Protein AF-A0A6P2FHY6-F1 (afdb_monomer)

Sequence (62 aa):
MHIRPIKTLPLPEVADLGRFAAERGERIKDANPFPRGTPRRAQFSRAYARRALELRLVAAAS

Mean predicted aligned error: 3.66 Å

Foldseek 3Di:
DDDDPPVPDDLVVLLVQLLVCLVVVHDLVVSQPDDPPDPSSVSSPVSNVVNNVVVVVVVVVD

Structure (mmCIF, N/CA/C/O backbone):
data_AF-A0A6P2FHY6-F1
#
_entry.id   AF-A0A6P2FHY6-F1
#
loop_
_atom_site.group_PDB
_atom_site.id
_atom_site.type_symbol
_atom_site.label_atom_id
_atom_site.label_alt_id
_atom_site.label_comp_id
_atom_site.label_asym_id
_atom_site.label_entity_id
_atom_site.label_seq_id
_atom_site.pdbx_PDB_ins_code
_atom_site.Cartn_x
_atom_site.Cartn_y
_atom_site.Cartn_z
_atom_site.occupancy
_atom_site.B_iso_or_equiv
_atom_site.auth_seq_id
_atom_site.auth_comp_id
_atom_site.auth_asym_id
_atom_site.auth_atom_id
_atom_site.pdbx_PDB_model_num
ATOM 1 N N . MET A 1 1 ? -3.947 18.068 -18.581 1.00 46.28 1 MET A N 1
ATOM 2 C CA . MET A 1 1 ? -3.476 17.223 -17.458 1.00 46.28 1 MET A CA 1
ATOM 3 C C . MET A 1 1 ? -2.463 16.218 -17.989 1.00 46.28 1 MET A C 1
ATOM 5 O O . MET A 1 1 ? -2.818 15.464 -18.882 1.00 46.28 1 MET A O 1
ATOM 9 N N . HIS A 1 2 ?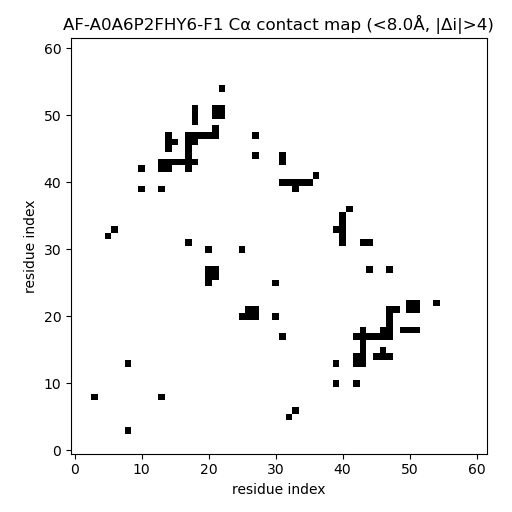 -1.224 16.206 -17.487 1.00 63.72 2 HIS A N 1
ATOM 10 C CA . HIS A 1 2 ? -0.264 15.136 -17.794 1.00 63.72 2 HIS A CA 1
ATOM 11 C C . HIS A 1 2 ? -0.479 13.981 -16.811 1.00 63.72 2 HIS A C 1
ATOM 13 O O . HIS A 1 2 ? -0.177 14.111 -15.626 1.00 63.72 2 HIS A O 1
ATOM 19 N N . ILE A 1 3 ? -1.026 12.862 -17.286 1.00 71.31 3 ILE A N 1
ATOM 20 C CA . ILE A 1 3 ? -1.180 11.655 -16.469 1.00 71.31 3 ILE A CA 1
ATOM 21 C C . ILE A 1 3 ? 0.161 10.921 -16.472 1.00 71.31 3 ILE A C 1
ATOM 23 O O . ILE A 1 3 ? 0.600 10.414 -17.505 1.00 71.31 3 ILE A O 1
ATOM 27 N N . ARG A 1 4 ? 0.834 10.881 -15.316 1.00 76.00 4 ARG A N 1
ATOM 28 C CA . ARG A 1 4 ? 2.070 10.106 -15.161 1.00 76.00 4 ARG A CA 1
ATOM 29 C C . ARG A 1 4 ? 1.738 8.611 -15.246 1.00 76.00 4 ARG A C 1
ATOM 31 O O . ARG A 1 4 ? 0.827 8.162 -14.549 1.00 76.00 4 ARG A O 1
ATOM 38 N N . PRO A 1 5 ? 2.462 7.819 -16.056 1.00 85.00 5 PRO A N 1
ATOM 39 C CA . PRO A 1 5 ? 2.260 6.380 -16.080 1.00 85.00 5 PRO A CA 1
ATOM 40 C C . PRO A 1 5 ? 2.502 5.775 -14.694 1.00 85.00 5 PRO A C 1
ATOM 42 O O . PRO A 1 5 ? 3.501 6.067 -14.044 1.00 85.00 5 PRO A O 1
ATOM 45 N N . ILE A 1 6 ? 1.647 4.851 -14.260 1.00 83.88 6 ILE A N 1
ATOM 46 C CA . ILE A 1 6 ? 1.769 4.238 -12.927 1.00 83.88 6 ILE A CA 1
ATOM 47 C C . ILE A 1 6 ? 3.128 3.549 -12.705 1.00 83.88 6 ILE A C 1
ATOM 49 O O . ILE A 1 6 ? 3.686 3.550 -11.609 1.00 83.88 6 ILE A O 1
ATOM 53 N N . LYS A 1 7 ? 3.721 3.031 -13.789 1.00 84.31 7 LYS A N 1
ATOM 54 C CA . LYS A 1 7 ? 5.050 2.408 -13.805 1.00 84.31 7 LYS A CA 1
ATOM 55 C C . LYS A 1 7 ? 6.198 3.372 -13.492 1.00 84.31 7 LYS A C 1
ATOM 57 O O . LYS A 1 7 ? 7.271 2.902 -13.127 1.00 84.31 7 LYS A O 1
ATOM 62 N N . THR A 1 8 ? 6.000 4.683 -13.631 1.00 89.19 8 THR A N 1
ATOM 63 C CA . THR A 1 8 ? 7.025 5.695 -13.338 1.00 89.19 8 THR A CA 1
ATOM 64 C C . THR A 1 8 ? 6.877 6.298 -11.949 1.00 89.19 8 THR A C 1
ATOM 66 O O . THR A 1 8 ? 7.696 7.131 -11.576 1.00 89.19 8 THR A O 1
ATOM 69 N N . LEU A 1 9 ? 5.870 5.889 -11.169 1.00 90.88 9 LEU A N 1
ATOM 70 C CA . LEU A 1 9 ? 5.694 6.424 -9.824 1.00 90.88 9 LEU A CA 1
ATOM 71 C C . LEU A 1 9 ? 6.882 6.042 -8.926 1.00 90.88 9 LEU A C 1
ATOM 73 O O . LEU A 1 9 ? 7.335 4.883 -8.957 1.00 90.88 9 LEU A O 1
ATOM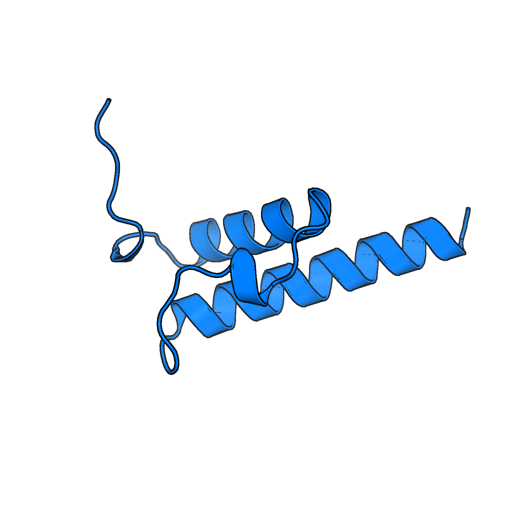 77 N N . PRO A 1 10 ? 7.400 6.996 -8.135 1.00 94.12 10 PRO A N 1
ATOM 78 C CA . PRO A 1 10 ? 8.421 6.720 -7.139 1.00 94.12 10 PRO A CA 1
ATOM 79 C C . PRO A 1 10 ? 7.820 5.918 -5.975 1.00 94.12 10 PRO A C 1
ATOM 81 O O . PRO A 1 10 ? 6.619 5.967 -5.711 1.00 94.12 10 PRO A O 1
ATOM 84 N N . LEU A 1 11 ? 8.658 5.153 -5.270 1.00 94.19 11 LEU A N 1
ATOM 85 C CA . LEU A 1 11 ? 8.204 4.248 -4.204 1.00 94.19 11 LEU A CA 1
ATOM 86 C C . LEU A 1 11 ? 7.398 4.925 -3.074 1.00 94.19 11 LEU A C 1
ATOM 88 O O . LEU A 1 11 ? 6.458 4.285 -2.601 1.00 94.19 11 LEU A O 1
ATOM 92 N N . PRO A 1 12 ? 7.694 6.169 -2.644 1.00 95.44 12 PRO A N 1
ATOM 93 C CA . PRO A 1 12 ? 6.856 6.875 -1.673 1.00 95.44 12 PRO A CA 1
ATOM 94 C C . PRO A 1 12 ? 5.419 7.073 -2.166 1.00 95.44 12 PRO A C 1
ATOM 96 O O . PRO A 1 12 ? 4.487 6.676 -1.479 1.00 95.44 12 PRO A O 1
ATOM 99 N N . GLU A 1 13 ? 5.233 7.543 -3.402 1.00 96.00 13 GLU A N 1
ATOM 100 C CA . GLU A 1 13 ? 3.894 7.710 -3.987 1.00 96.00 13 GLU A CA 1
ATOM 101 C C . GLU A 1 13 ? 3.168 6.363 -4.142 1.00 96.00 13 GLU A C 1
ATOM 103 O O . GLU A 1 13 ? 1.962 6.258 -3.942 1.00 96.00 13 GLU A O 1
ATOM 108 N N . VAL A 1 14 ? 3.902 5.286 -4.440 1.00 97.00 14 VAL A N 1
ATOM 109 C CA . VAL A 1 14 ? 3.337 3.928 -4.460 1.00 97.00 14 VAL A CA 1
ATOM 110 C C . VAL A 1 14 ? 2.852 3.488 -3.072 1.00 97.00 14 VAL A C 1
ATOM 112 O O . VAL A 1 14 ? 1.844 2.786 -2.967 1.00 97.00 14 VAL A O 1
ATOM 115 N N . ALA A 1 15 ? 3.550 3.885 -2.006 1.00 97.69 15 ALA A N 1
ATOM 116 C CA . ALA A 1 15 ? 3.110 3.627 -0.639 1.00 97.69 15 ALA A CA 1
ATOM 117 C C . ALA A 1 15 ? 1.831 4.409 -0.313 1.00 97.69 15 ALA A C 1
ATOM 119 O O . ALA A 1 15 ? 0.915 3.847 0.285 1.00 97.69 15 ALA A O 1
ATOM 120 N N . ASP A 1 16 ? 1.740 5.665 -0.754 1.00 97.25 16 ASP A N 1
ATOM 121 C CA . ASP A 1 16 ? 0.551 6.507 -0.583 1.00 97.25 16 ASP A CA 1
ATOM 122 C C . ASP A 1 16 ? -0.675 5.877 -1.234 1.00 97.25 16 ASP A C 1
ATOM 124 O O . ASP A 1 16 ? -1.706 5.729 -0.581 1.00 97.25 16 ASP A O 1
ATOM 128 N N .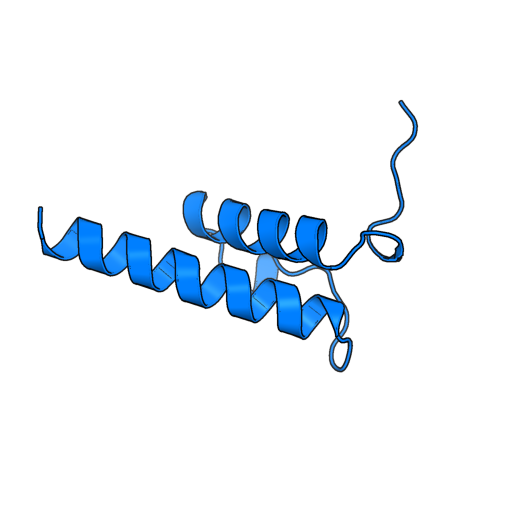 LEU A 1 17 ? -0.541 5.391 -2.472 1.00 95.81 17 LEU A N 1
ATOM 129 C CA . LEU A 1 17 ? -1.609 4.654 -3.152 1.00 95.81 17 LEU A CA 1
ATOM 130 C C . LEU A 1 17 ? -2.076 3.431 -2.349 1.00 95.81 17 LEU A C 1
ATOM 132 O O . LEU A 1 17 ? -3.276 3.183 -2.247 1.00 95.81 17 LEU A O 1
ATOM 136 N N . GLY A 1 18 ? -1.144 2.685 -1.750 1.00 97.62 18 GLY A N 1
ATOM 137 C CA . 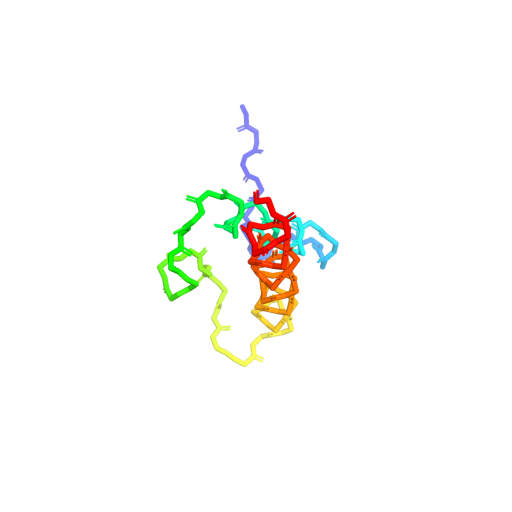GLY A 1 18 ? -1.477 1.549 -0.889 1.00 97.62 18 GLY A CA 1
ATOM 138 C C . GLY A 1 18 ? -2.265 1.964 0.357 1.00 97.62 18 GLY A C 1
ATOM 139 O O . GLY A 1 18 ? -3.236 1.298 0.714 1.00 97.62 18 GLY A O 1
ATOM 140 N N . ARG A 1 19 ? -1.885 3.080 0.994 1.00 98.19 19 ARG A N 1
ATOM 141 C CA . ARG A 1 19 ? -2.600 3.636 2.155 1.00 98.19 19 ARG A CA 1
ATOM 142 C C . ARG A 1 19 ? -4.017 4.071 1.786 1.00 98.19 19 ARG A C 1
ATOM 144 O O . ARG A 1 19 ? -4.958 3.645 2.449 1.00 98.19 19 ARG A O 1
ATOM 151 N N . PHE A 1 20 ? -4.173 4.828 0.702 1.00 97.50 20 PHE A N 1
ATOM 152 C CA . PHE A 1 20 ? -5.483 5.301 0.247 1.00 97.50 20 PHE A CA 1
ATOM 153 C C . PHE A 1 20 ? -6.426 4.159 -0.137 1.00 97.50 20 PHE A C 1
ATOM 155 O O . PHE A 1 20 ? -7.611 4.203 0.188 1.00 97.50 20 PHE A O 1
ATOM 162 N N . ALA A 1 21 ? -5.912 3.110 -0.784 1.00 97.31 21 ALA A N 1
ATOM 163 C CA . ALA A 1 21 ? -6.713 1.930 -1.102 1.00 97.31 21 ALA A CA 1
ATOM 164 C C . ALA A 1 21 ? -7.238 1.227 0.164 1.00 97.31 21 ALA A C 1
ATOM 166 O O . ALA A 1 21 ? -8.386 0.783 0.193 1.00 97.31 21 ALA A O 1
ATOM 167 N N . ALA A 1 22 ? -6.428 1.158 1.226 1.00 97.38 22 ALA A N 1
ATOM 168 C CA . ALA A 1 22 ? -6.859 0.598 2.507 1.00 97.38 22 ALA A CA 1
ATOM 169 C C . ALA A 1 22 ? -7.924 1.469 3.193 1.00 97.38 22 ALA A C 1
ATOM 171 O O . ALA A 1 22 ? -8.897 0.935 3.717 1.00 97.38 22 ALA A O 1
ATOM 172 N N . GLU A 1 23 ? -7.780 2.796 3.151 1.00 97.19 23 GLU A N 1
ATOM 173 C CA . GLU A 1 23 ? -8.760 3.745 3.707 1.00 97.19 23 GLU A CA 1
ATOM 174 C C . GLU A 1 23 ? -10.111 3.690 2.992 1.00 97.19 23 GLU A C 1
ATOM 176 O O . GLU A 1 23 ? -11.153 3.815 3.627 1.00 97.19 23 GLU A O 1
ATOM 181 N N . ARG A 1 24 ? -10.102 3.432 1.681 1.00 96.38 24 ARG A N 1
ATOM 182 C CA . ARG A 1 24 ? -11.311 3.199 0.879 1.00 96.38 24 ARG A CA 1
ATOM 183 C C . ARG A 1 24 ? -11.957 1.828 1.115 1.00 96.38 24 ARG A C 1
ATOM 185 O O . ARG A 1 2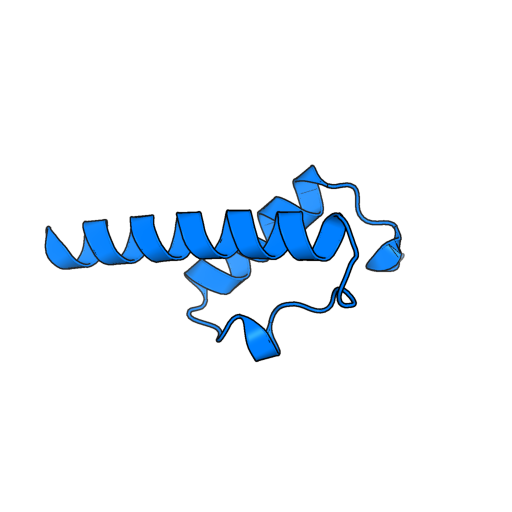4 ? -13.041 1.582 0.595 1.00 96.38 24 ARG A O 1
ATOM 192 N N . GLY A 1 25 ? -11.306 0.928 1.857 1.00 94.19 25 GLY A N 1
ATOM 193 C CA . GLY A 1 25 ? -11.795 -0.433 2.093 1.00 94.19 25 GLY A CA 1
ATOM 194 C C . GLY A 1 25 ? -11.740 -1.336 0.856 1.00 94.19 25 GLY A C 1
ATOM 195 O O . GLY A 1 25 ? -12.453 -2.339 0.783 1.00 94.19 25 GLY A O 1
ATOM 196 N N . GLU A 1 26 ? -10.916 -0.999 -0.137 1.00 94.25 26 GLU A N 1
ATOM 197 C CA . GLU A 1 26 ? -10.803 -1.798 -1.353 1.00 94.25 26 GLU A CA 1
ATOM 198 C C . GLU A 1 26 ? -10.053 -3.095 -1.115 1.00 94.25 26 GLU A C 1
ATOM 200 O O . GLU A 1 26 ? -9.033 -3.132 -0.440 1.00 94.25 26 GLU A O 1
ATOM 205 N N . ARG A 1 27 ? -10.460 -4.171 -1.782 1.00 93.12 27 ARG A N 1
ATOM 206 C CA . ARG A 1 27 ? -9.682 -5.408 -1.745 1.00 93.12 27 ARG A CA 1
ATOM 207 C C . ARG A 1 27 ? -8.342 -5.199 -2.454 1.00 93.12 27 ARG A C 1
ATOM 209 O O . ARG A 1 27 ? -8.295 -4.865 -3.634 1.00 93.12 27 ARG A O 1
ATOM 216 N N . ILE A 1 28 ? -7.241 -5.517 -1.770 1.00 92.38 28 ILE A N 1
ATOM 217 C CA . ILE A 1 28 ? -5.868 -5.370 -2.294 1.00 92.38 28 ILE A CA 1
ATOM 218 C C . ILE A 1 28 ? -5.646 -6.003 -3.680 1.00 92.38 28 ILE A C 1
ATOM 220 O O . ILE A 1 28 ? -4.856 -5.491 -4.469 1.00 92.38 28 ILE A O 1
ATOM 224 N N . LYS A 1 29 ? -6.329 -7.117 -3.984 1.00 92.06 29 LYS A N 1
ATOM 225 C CA . LYS A 1 29 ? -6.224 -7.816 -5.276 1.00 92.06 29 LYS A CA 1
ATOM 226 C C . LYS A 1 29 ? -6.793 -7.006 -6.448 1.00 92.06 29 LYS A C 1
ATOM 228 O O . LYS A 1 29 ? -6.336 -7.200 -7.566 1.00 92.06 29 LYS A O 1
ATOM 233 N N . ASP A 1 30 ? -7.752 -6.131 -6.160 1.00 93.31 30 ASP A N 1
ATOM 234 C CA . ASP A 1 30 ? -8.461 -5.305 -7.133 1.00 93.31 30 ASP A CA 1
ATOM 235 C C . ASP A 1 30 ? -7.821 -3.902 -7.197 1.00 93.31 30 ASP A C 1
ATOM 237 O O . ASP A 1 30 ? -7.767 -3.290 -8.258 1.00 93.31 30 ASP A O 1
ATOM 241 N N . ALA A 1 31 ? -7.251 -3.427 -6.079 1.00 94.00 31 ALA A N 1
ATOM 242 C CA . ALA A 1 31 ? -6.646 -2.099 -5.974 1.00 94.00 31 ALA A CA 1
ATOM 243 C C . ALA A 1 31 ? -5.168 -2.020 -6.388 1.00 94.00 31 ALA A C 1
ATOM 245 O O . ALA A 1 31 ? -4.717 -0.944 -6.763 1.00 94.00 31 ALA A O 1
ATOM 246 N N . ASN A 1 32 ? -4.384 -3.103 -6.280 1.00 95.56 32 ASN A N 1
ATOM 247 C CA . ASN A 1 32 ? -2.944 -3.076 -6.571 1.00 95.56 32 ASN A CA 1
ATOM 248 C C . ASN A 1 32 ? -2.679 -3.235 -8.082 1.00 95.56 32 ASN A C 1
ATOM 250 O O . ASN A 1 32 ? -2.766 -4.354 -8.594 1.00 95.56 32 ASN A O 1
ATOM 254 N N . PRO A 1 33 ? -2.268 -2.173 -8.797 1.00 94.50 33 PRO A N 1
ATOM 255 C CA . PRO A 1 33 ? -2.102 -2.211 -10.247 1.00 94.50 33 PRO A CA 1
ATOM 256 C C . PRO A 1 33 ? -0.701 -2.677 -10.671 1.00 94.50 33 PRO A C 1
ATOM 258 O O . PRO A 1 33 ? -0.384 -2.709 -11.861 1.00 94.50 33 PRO A O 1
ATOM 261 N N . PHE A 1 34 ? 0.185 -2.989 -9.719 1.00 94.94 34 PHE A N 1
ATOM 262 C CA . PHE A 1 34 ? 1.580 -3.296 -10.010 1.00 94.94 34 PHE A CA 1
ATOM 263 C C . PHE A 1 34 ? 1.784 -4.794 -10.292 1.00 94.94 34 PHE A C 1
ATOM 265 O O . PHE A 1 34 ? 1.321 -5.640 -9.516 1.00 94.94 34 PHE A O 1
ATOM 272 N N . PRO A 1 35 ? 2.547 -5.156 -11.343 1.00 93.31 35 PRO A N 1
ATOM 273 C CA . PRO A 1 35 ? 2.822 -6.551 -11.673 1.00 93.31 35 PRO A CA 1
ATOM 274 C C . PRO A 1 35 ? 3.507 -7.321 -10.539 1.00 93.31 35 PRO A C 1
ATOM 276 O O . PRO A 1 35 ? 4.266 -6.761 -9.733 1.00 93.31 35 PRO A O 1
ATOM 279 N N . ARG A 1 36 ? 3.272 -8.639 -10.499 1.00 93.50 36 ARG A N 1
ATOM 280 C CA . ARG A 1 36 ? 3.957 -9.563 -9.579 1.00 93.50 36 ARG A CA 1
ATOM 281 C C . ARG A 1 36 ? 5.479 -9.473 -9.747 1.00 93.50 36 ARG A C 1
ATOM 283 O O . ARG A 1 36 ? 5.970 -9.168 -10.824 1.00 93.50 36 ARG A O 1
ATOM 290 N N . GLY A 1 37 ? 6.212 -9.686 -8.653 1.00 92.56 37 GLY A N 1
ATOM 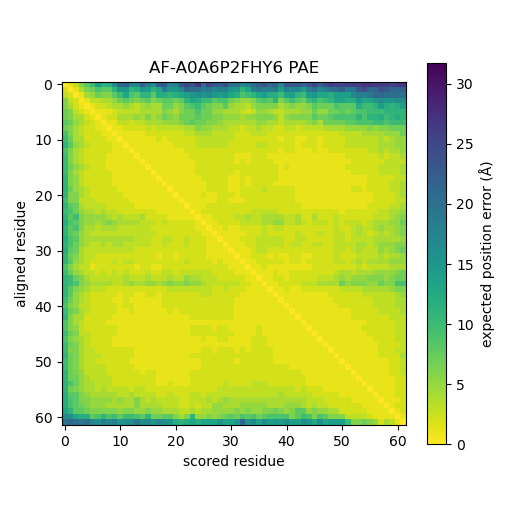291 C CA . GLY A 1 37 ? 7.680 -9.627 -8.640 1.00 92.56 37 GLY A CA 1
ATOM 292 C C . GLY A 1 37 ? 8.290 -8.220 -8.676 1.00 92.56 37 GLY A C 1
ATOM 293 O O . GLY A 1 37 ? 9.504 -8.095 -8.581 1.00 92.56 37 GLY A O 1
ATOM 294 N N . THR A 1 38 ? 7.492 -7.149 -8.772 1.00 94.25 38 THR A N 1
ATOM 295 C CA . THR A 1 38 ? 8.039 -5.782 -8.810 1.00 94.25 38 THR A CA 1
ATOM 296 C C . THR A 1 38 ? 8.214 -5.175 -7.407 1.00 94.25 38 THR A C 1
ATOM 298 O O . THR A 1 38 ? 7.353 -5.373 -6.540 1.00 94.25 38 THR A O 1
ATOM 301 N N . PRO A 1 39 ? 9.256 -4.346 -7.177 1.00 95.38 39 PRO A N 1
ATOM 302 C CA . PRO A 1 39 ? 9.416 -3.602 -5.923 1.00 95.38 39 PRO A CA 1
ATOM 303 C C . PRO A 1 39 ? 8.217 -2.703 -5.604 1.00 95.38 39 PRO A C 1
ATOM 305 O O . PRO A 1 39 ? 7.826 -2.573 -4.447 1.00 95.38 39 PRO A O 1
ATOM 308 N N . ARG A 1 40 ? 7.585 -2.129 -6.637 1.00 95.56 40 ARG A N 1
ATOM 309 C CA . ARG A 1 40 ? 6.384 -1.296 -6.492 1.00 95.56 40 ARG A CA 1
ATOM 310 C C . ARG A 1 40 ? 5.206 -2.091 -5.942 1.00 95.56 40 ARG A C 1
ATOM 312 O O . ARG A 1 40 ? 4.561 -1.636 -5.004 1.00 95.56 40 ARG A O 1
ATOM 319 N N . ARG A 1 41 ? 4.976 -3.314 -6.433 1.00 96.25 41 ARG A N 1
ATOM 320 C CA . ARG A 1 41 ? 3.940 -4.189 -5.871 1.00 96.25 41 ARG A CA 1
ATOM 321 C C . ARG A 1 41 ? 4.195 -4.486 -4.399 1.00 96.25 41 ARG A C 1
ATOM 323 O O . ARG A 1 41 ? 3.264 -4.401 -3.605 1.00 96.25 41 ARG A O 1
ATOM 330 N N . ALA A 1 42 ? 5.436 -4.812 -4.034 1.00 96.81 42 ALA A N 1
ATOM 331 C CA . ALA A 1 42 ? 5.801 -5.064 -2.641 1.00 96.81 42 ALA A CA 1
ATOM 332 C C . ALA A 1 42 ? 5.597 -3.817 -1.767 1.00 96.81 42 ALA A C 1
ATOM 334 O O . ALA A 1 42 ? 5.068 -3.917 -0.662 1.00 96.81 42 ALA A O 1
ATOM 335 N N . GLN A 1 43 ? 5.969 -2.637 -2.266 1.00 97.88 43 GLN A N 1
ATOM 336 C CA . GLN A 1 43 ? 5.784 -1.375 -1.558 1.00 97.88 43 GLN A CA 1
ATOM 337 C C . GLN A 1 43 ? 4.307 -1.042 -1.333 1.00 97.88 43 GLN A C 1
ATOM 339 O O . GLN A 1 43 ? 3.922 -0.770 -0.197 1.00 97.88 43 GLN A O 1
ATOM 344 N N . PHE A 1 44 ? 3.483 -1.143 -2.379 1.00 97.88 44 PHE A N 1
ATOM 345 C CA . PHE A 1 44 ? 2.037 -0.952 -2.287 1.00 97.88 44 PHE A CA 1
ATOM 346 C C . PHE A 1 44 ? 1.430 -1.905 -1.257 1.00 97.88 44 PHE A C 1
ATOM 348 O O . PHE A 1 44 ? 0.746 -1.470 -0.335 1.00 97.88 44 PHE A O 1
ATOM 355 N N . SER A 1 45 ? 1.715 -3.209 -1.374 1.00 97.81 45 SER A N 1
ATOM 356 C CA . SER A 1 45 ? 1.122 -4.219 -0.496 1.00 97.81 45 SER A CA 1
ATOM 357 C C . SER A 1 45 ? 1.511 -4.029 0.967 1.00 97.81 45 SER A C 1
ATOM 359 O O . SER A 1 45 ? 0.670 -4.213 1.841 1.00 97.81 45 SER A O 1
ATOM 361 N N . ARG A 1 46 ? 2.763 -3.637 1.245 1.00 98.25 46 ARG A N 1
ATOM 362 C CA . ARG A 1 46 ? 3.220 -3.339 2.611 1.00 98.25 46 ARG A CA 1
ATOM 363 C C . ARG A 1 46 ? 2.487 -2.136 3.198 1.00 98.25 46 ARG A C 1
ATOM 365 O O . ARG A 1 46 ? 2.012 -2.216 4.327 1.00 98.25 46 ARG A O 1
ATOM 372 N N . ALA A 1 47 ? 2.373 -1.050 2.435 1.00 98.25 47 ALA A N 1
ATOM 373 C CA . ALA A 1 47 ? 1.688 0.158 2.885 1.00 98.25 47 ALA A CA 1
ATOM 374 C C . ALA A 1 47 ? 0.186 -0.082 3.105 1.00 98.25 47 ALA A C 1
ATOM 376 O O . ALA A 1 47 ? -0.344 0.299 4.147 1.00 98.25 47 ALA A O 1
ATOM 377 N N . TYR A 1 48 ? -0.464 -0.795 2.179 1.00 98.44 48 TYR A N 1
ATOM 378 C CA . TYR A 1 48 ? -1.853 -1.228 2.312 1.00 98.44 48 TYR A CA 1
ATOM 379 C C . TYR A 1 48 ? -2.059 -2.067 3.577 1.00 98.44 48 TYR A C 1
ATOM 381 O O . TYR A 1 48 ? -2.917 -1.751 4.395 1.00 98.44 48 TYR A O 1
ATOM 389 N N . ALA A 1 49 ? -1.264 -3.128 3.766 1.00 98.06 49 ALA A N 1
ATOM 390 C CA . ALA A 1 49 ? -1.453 -4.061 4.877 1.00 98.06 49 ALA A CA 1
ATOM 391 C C . ALA A 1 49 ? -1.269 -3.372 6.233 1.00 98.06 49 ALA A C 1
ATOM 393 O O . ALA A 1 49 ? -2.063 -3.583 7.149 1.00 98.06 49 ALA A O 1
ATOM 394 N N . ARG A 1 50 ? -0.255 -2.504 6.336 1.00 98.31 50 ARG A N 1
ATOM 395 C CA . ARG A 1 50 ? -0.026 -1.682 7.524 1.00 98.31 50 ARG A CA 1
ATOM 396 C C . ARG A 1 50 ? -1.229 -0.788 7.817 1.00 98.31 50 ARG A C 1
ATOM 398 O O . ARG A 1 50 ? -1.729 -0.806 8.937 1.00 98.31 50 ARG A O 1
ATOM 405 N N . ARG A 1 51 ? -1.725 -0.051 6.819 1.00 98.12 51 ARG A N 1
ATOM 406 C CA . ARG A 1 51 ? -2.849 0.871 7.015 1.00 98.12 51 ARG A CA 1
ATOM 407 C C . ARG A 1 51 ? -4.151 0.141 7.344 1.00 98.12 51 ARG A C 1
ATOM 409 O O . ARG A 1 51 ? -4.875 0.563 8.237 1.00 98.12 51 ARG A O 1
ATOM 416 N N . ALA A 1 52 ? -4.422 -0.983 6.687 1.00 97.44 52 ALA A N 1
ATOM 417 C CA . ALA A 1 52 ? -5.581 -1.820 6.986 1.00 97.44 52 ALA A CA 1
ATOM 418 C C . ALA A 1 52 ? -5.548 -2.359 8.429 1.00 97.44 52 ALA A C 1
ATOM 420 O O . ALA A 1 52 ? -6.583 -2.406 9.092 1.00 97.44 52 ALA A O 1
ATOM 421 N N . LEU A 1 53 ? -4.364 -2.732 8.932 1.00 97.44 53 LEU A N 1
ATOM 422 C CA . LEU A 1 53 ? -4.190 -3.143 10.324 1.00 97.44 53 LEU A CA 1
ATOM 423 C C . LEU A 1 53 ? -4.450 -1.982 11.292 1.00 97.44 53 LEU A C 1
ATOM 425 O O . LEU A 1 53 ? -5.207 -2.157 12.241 1.00 97.44 53 LEU A O 1
ATOM 429 N N . GLU A 1 54 ? -3.869 -0.807 11.038 1.00 97.50 54 GLU A N 1
ATOM 430 C CA . GLU A 1 54 ? -4.100 0.399 11.847 1.00 97.50 54 GLU A CA 1
ATOM 431 C C . GLU A 1 54 ? -5.599 0.728 11.942 1.00 97.50 54 GLU A C 1
ATOM 433 O O . GLU A 1 54 ? -6.121 0.907 13.039 1.00 97.50 54 GLU A O 1
ATOM 438 N N . LEU A 1 55 ? -6.312 0.729 10.810 1.00 96.25 55 LEU A N 1
ATOM 439 C CA . LEU A 1 55 ? -7.755 0.990 10.765 1.00 96.25 55 LEU A CA 1
ATOM 440 C C . LEU A 1 55 ? -8.560 -0.057 11.544 1.00 96.25 55 LEU A C 1
ATOM 442 O O . LEU A 1 55 ? -9.488 0.296 12.268 1.00 96.25 55 LEU A O 1
ATOM 446 N N . ARG A 1 56 ? -8.189 -1.340 11.446 1.00 95.25 56 ARG A N 1
ATOM 447 C CA . ARG A 1 56 ? -8.836 -2.414 12.212 1.00 95.25 56 ARG A CA 1
ATOM 448 C C . ARG A 1 56 ? -8.632 -2.242 13.718 1.00 95.25 56 ARG A C 1
ATOM 450 O O . ARG A 1 56 ? -9.564 -2.487 14.476 1.00 95.25 56 ARG A O 1
ATOM 457 N N . LEU A 1 57 ? -7.431 -1.856 14.150 1.00 95.94 57 LEU A N 1
ATOM 458 C CA . LEU A 1 57 ? -7.130 -1.636 15.567 1.00 95.94 57 LEU A CA 1
ATOM 459 C C . LEU A 1 57 ? -7.923 -0.454 16.129 1.00 95.94 57 LEU A C 1
ATOM 461 O O . LEU A 1 57 ? -8.492 -0.573 17.207 1.00 95.94 57 LEU A O 1
ATOM 465 N N . VAL A 1 58 ? -8.013 0.648 15.379 1.00 94.50 58 VAL A N 1
ATOM 466 C CA . VAL A 1 58 ? -8.831 1.810 15.762 1.00 94.50 58 VAL A CA 1
ATOM 467 C C . VAL A 1 58 ? -10.306 1.424 15.875 1.00 94.50 58 VAL A C 1
ATOM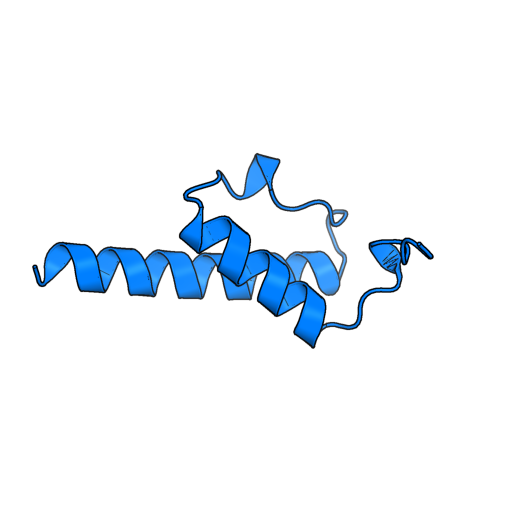 469 O O . VAL A 1 58 ? -10.943 1.748 16.872 1.00 94.50 58 VAL A O 1
ATOM 472 N N . ALA A 1 59 ? -10.831 0.678 14.900 1.00 92.06 59 ALA A N 1
ATOM 473 C CA . ALA A 1 59 ? -12.215 0.212 14.921 1.00 92.06 59 ALA A CA 1
ATOM 474 C C . ALA A 1 59 ? -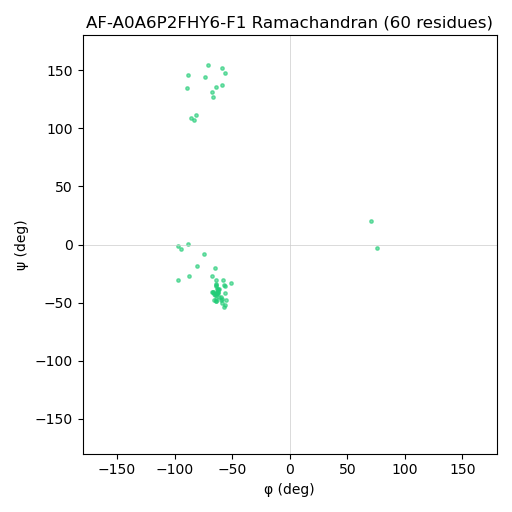12.518 -0.748 16.084 1.00 92.06 59 ALA A C 1
ATOM 476 O O . ALA A 1 59 ? -13.643 -0.780 16.554 1.00 92.06 59 ALA A O 1
ATOM 477 N N . ALA A 1 60 ? -11.537 -1.531 16.544 1.00 92.12 60 ALA A N 1
ATOM 478 C CA . ALA A 1 60 ? -11.701 -2.436 17.684 1.00 92.12 60 ALA A CA 1
ATOM 479 C C . ALA A 1 60 ? -11.578 -1.736 19.051 1.00 92.12 60 ALA A C 1
ATOM 481 O O . ALA A 1 60 ? -11.971 -2.312 20.062 1.00 92.12 60 ALA A O 1
ATOM 482 N N . ALA A 1 61 ? -10.987 -0.540 19.087 1.00 88.00 61 ALA A N 1
ATOM 483 C CA . ALA A 1 61 ? -10.839 0.278 20.289 1.00 88.00 61 ALA A CA 1
ATOM 484 C C . ALA A 1 61 ? -11.972 1.309 20.463 1.00 88.00 61 ALA A C 1
ATOM 486 O O . ALA A 1 61 ? -11.973 2.034 21.457 1.00 88.00 61 ALA A O 1
ATOM 487 N N . SER A 1 62 ? -12.878 1.395 19.483 1.00 74.88 62 SER A N 1
ATOM 488 C CA . SER A 1 62 ? -14.080 2.240 19.487 1.00 74.88 62 SER A CA 1
ATOM 489 C C . SER A 1 62 ? -15.295 1.430 19.922 1.00 74.88 62 SER A C 1
ATOM 491 O O . SER A 1 62 ? -16.163 2.015 20.600 1.00 74.88 62 SER A O 1
#

Solvent-accessible surface area (backbone atoms only — not comparable to full-atom values): 3646 Å² total; per-residue (Å²): 135,88,80,76,58,78,89,73,58,53,64,69,62,35,24,50,54,16,33,53,37,31,76,71,68,49,58,66,86,80,66,58,89,51,58,87,96,38,71,57,31,54,40,18,52,53,32,17,52,51,41,42,49,54,52,51,53,53,63,73,74,106

Secondary structure (DSSP, 8-state):
-----GGG--HHHHHHHHHHHHHTT--HHHH--SPTT-HHHHHHHHHHHHHHHHHHHHHH--

Nearest PDB structures (foldseek):
  8qie-assembly1_ST  TM=4.782E-01  e=6.910E+00  Leishmania major strain Friedlin

pLDDT: mean 92.58, std 8.96, range [46.28, 98.44]

Radius of gyration: 12.51 Å; Cα contacts (8 Å, |Δi|>4): 5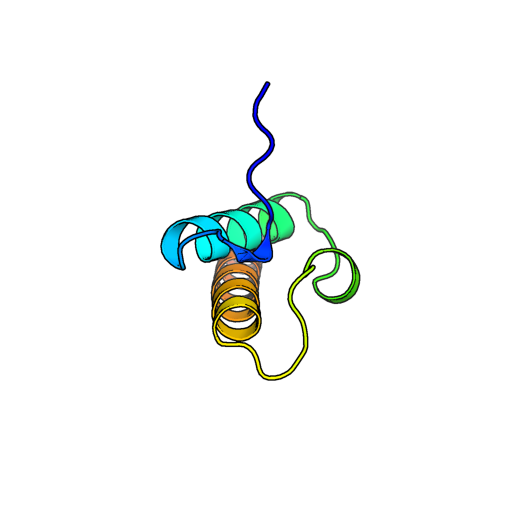7; chains: 1; bounding box: 24×27×38 Å